Protein AF-A0A446BKI7-F1 (afdb_monomer)

Mean predicted aligned error: 4.94 Å

Nearest PDB structures (foldseek):
  4n6r-assembly1_A  TM=7.151E-01  e=8.186E-05  Aspergillus nidulans
  4n6q-assembly1_A-2  TM=6.502E-01  e=6.880E-05  Aspergillus nidulans
  8jnx-assembly1_A  TM=5.544E-01  e=5.711E-02  Alkalihalophilus pseudofirmus OF4
  2ywy-assembly3_C  TM=3.032E-01  e=3.151E-03  Orectolobus maculatus
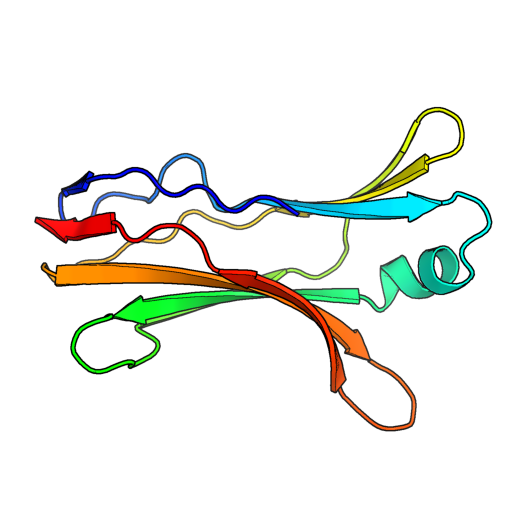  3shs-assembly1_A  TM=4.460E-01  e=1.529E-01  Escherichia phage RB49

Foldseek 3Di:
DDFEWDQEDAAQDWGPPAGKDKDKDFLPDPCVVQLQQKKKKKFKAFPVVRDTPDIDMFGDWDWDDDPRMIMTMTDTDTDGHRDWGKMKMKMFMWGQDPVGIDTPDIDIYDIHTYD

Radius of gyration: 15.22 Å; Cα contacts (8 Å, |Δi|>4): 282; chains: 1; bounding box: 32×32×38 Å

Structure (mmCIF, N/CA/C/O backbone):
data_AF-A0A446BKI7-F1
#
_entry.id   AF-A0A446BKI7-F1
#
loop_
_atom_site.group_PDB
_atom_site.id
_atom_site.type_symbol
_atom_site.label_atom_id
_atom_site.label_alt_id
_atom_site.label_comp_id
_atom_site.label_asym_id
_atom_site.label_entity_id
_atom_site.label_seq_id
_atom_site.pdbx_PDB_ins_code
_atom_site.Cartn_x
_atom_site.Cartn_y
_atom_site.Cartn_z
_atom_site.occupancy
_atom_site.B_iso_or_equiv
_atom_site.auth_seq_id
_atom_site.auth_comp_id
_atom_site.auth_asym_id
_atom_site.auth_atom_id
_atom_site.pdbx_PDB_model_num
ATOM 1 N N . MET A 1 1 ? 9.633 5.266 -3.648 1.00 73.94 1 MET A N 1
ATOM 2 C CA . MET A 1 1 ? 8.325 5.007 -3.010 1.00 73.94 1 MET A CA 1
ATOM 3 C C . MET A 1 1 ? 8.184 5.840 -1.752 1.00 73.94 1 MET A C 1
ATOM 5 O O . MET A 1 1 ? 9.162 5.994 -1.030 1.00 73.94 1 MET A O 1
ATOM 9 N N . ARG A 1 2 ? 6.996 6.390 -1.493 1.00 69.69 2 ARG A N 1
ATOM 10 C CA . ARG A 1 2 ? 6.693 7.160 -0.283 1.00 69.69 2 ARG A CA 1
ATOM 11 C C . ARG A 1 2 ? 5.283 6.811 0.159 1.00 69.69 2 ARG A C 1
ATOM 13 O O . ARG A 1 2 ? 4.369 6.973 -0.623 1.00 69.69 2 ARG A O 1
ATOM 20 N N . VAL A 1 3 ? 5.112 6.401 1.408 1.00 73.81 3 VAL A N 1
ATOM 21 C CA . VAL A 1 3 ? 3.796 6.231 2.030 1.00 73.81 3 VAL A CA 1
ATOM 22 C C . VAL A 1 3 ? 3.824 7.019 3.324 1.00 73.81 3 VAL A C 1
ATOM 24 O O . VAL A 1 3 ? 4.585 6.693 4.235 1.00 73.81 3 VAL A O 1
ATOM 27 N N . GLN A 1 4 ? 3.049 8.099 3.390 1.00 74.25 4 GLN A N 1
ATOM 28 C CA . GLN A 1 4 ? 3.027 8.972 4.557 1.00 74.25 4 GLN A CA 1
ATOM 29 C C . GLN A 1 4 ? 1.587 9.205 5.013 1.00 74.25 4 GLN A C 1
ATOM 31 O O . GLN A 1 4 ? 0.954 10.156 4.557 1.00 74.25 4 GLN A O 1
ATOM 36 N N . PRO A 1 5 ? 1.061 8.339 5.895 1.00 79.12 5 PRO A N 1
ATOM 37 C CA . PRO A 1 5 ? -0.219 8.589 6.525 1.00 79.12 5 PRO A CA 1
ATOM 38 C C . PRO A 1 5 ? -0.126 9.815 7.451 1.00 79.12 5 PRO A C 1
ATOM 40 O O . PRO A 1 5 ? 0.974 10.204 7.872 1.00 79.12 5 PRO A O 1
ATOM 43 N N . PRO A 1 6 ? -1.271 10.425 7.795 1.00 81.94 6 PRO A N 1
ATOM 44 C CA . PRO A 1 6 ? -1.352 11.375 8.904 1.00 81.94 6 PRO A CA 1
ATOM 45 C C . PRO A 1 6 ? -0.865 10.729 10.206 1.00 81.94 6 PRO A C 1
ATOM 47 O O . PRO A 1 6 ? -0.899 9.515 10.340 1.00 81.94 6 PRO A O 1
ATOM 50 N N . SER A 1 7 ? -0.437 11.517 11.193 1.00 88.88 7 SER A N 1
ATOM 51 C CA . SER A 1 7 ? -0.037 10.974 12.504 1.00 88.88 7 SER A CA 1
ATOM 52 C C . SER A 1 7 ? -1.230 10.536 13.364 1.00 88.88 7 SER A C 1
ATOM 54 O O . SER A 1 7 ? -1.092 9.638 14.195 1.00 88.88 7 SER A O 1
ATOM 56 N N . ARG A 1 8 ? -2.392 11.171 13.171 1.00 91.38 8 ARG A N 1
ATOM 57 C CA . ARG A 1 8 ? -3.625 10.962 13.938 1.00 91.38 8 ARG A CA 1
ATOM 58 C C . ARG A 1 8 ? -4.850 11.276 13.084 1.00 91.38 8 ARG A C 1
ATOM 60 O O . ARG A 1 8 ? -4.845 12.300 12.402 1.00 91.38 8 ARG A O 1
ATOM 67 N N . VAL A 1 9 ? -5.897 10.456 13.163 1.00 91.94 9 VAL A N 1
ATOM 68 C CA . VAL A 1 9 ? -7.185 10.680 12.479 1.00 91.94 9 VAL A CA 1
ATOM 69 C C . VAL A 1 9 ? -8.371 10.219 13.332 1.00 91.94 9 VAL A C 1
ATOM 71 O O . VAL A 1 9 ? -8.225 9.259 14.084 1.00 91.94 9 VAL A O 1
ATOM 74 N N . PRO A 1 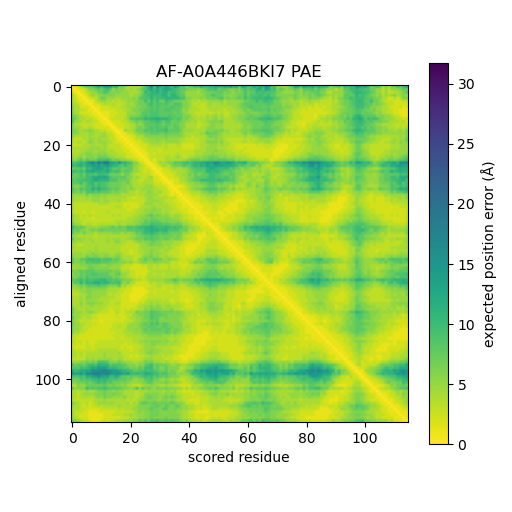10 ? -9.553 10.848 13.221 1.00 93.12 10 PRO A N 1
ATOM 75 C CA . PRO A 1 10 ? -10.766 10.302 13.819 1.00 93.12 10 PRO A CA 1
ATOM 76 C C . PRO A 1 10 ? -11.214 9.024 13.100 1.00 93.12 10 PRO A C 1
ATOM 78 O O . PRO A 1 10 ? -11.093 8.925 11.874 1.00 93.12 10 PRO A O 1
ATOM 81 N N . LYS A 1 11 ? -11.815 8.083 13.827 1.00 91.94 11 LYS A N 1
ATOM 82 C CA . LYS A 1 11 ? -12.444 6.896 13.233 1.00 91.94 11 LYS A CA 1
ATOM 83 C C . LYS A 1 11 ? -13.505 7.251 12.187 1.00 91.94 11 LYS A C 1
ATOM 85 O O . LYS A 1 11 ? -14.148 8.301 12.261 1.00 91.94 11 LYS A O 1
ATOM 90 N N . GLY A 1 12 ? -13.660 6.395 11.183 1.00 8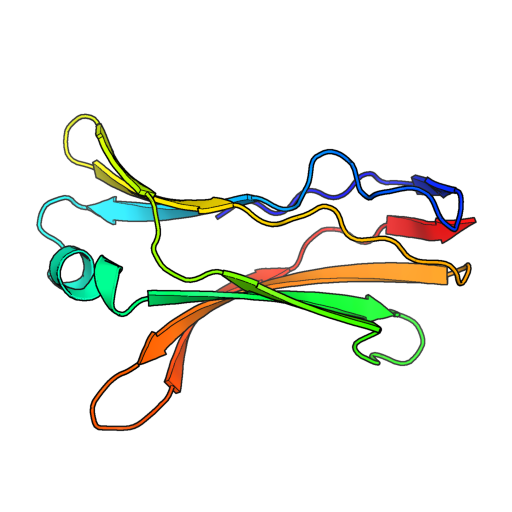7.12 12 GLY A N 1
ATOM 91 C CA . GLY A 1 12 ? -14.550 6.602 10.035 1.00 87.12 12 GLY A CA 1
ATOM 92 C C . GLY A 1 12 ? -14.117 7.729 9.088 1.00 87.12 12 GLY A C 1
ATOM 93 O O . GLY A 1 12 ? -14.749 7.954 8.051 1.00 87.12 12 GLY A O 1
ATOM 94 N N . THR A 1 13 ? -13.025 8.435 9.400 1.00 87.81 13 THR A N 1
ATOM 95 C CA . THR A 1 13 ? -12.470 9.470 8.527 1.00 87.81 13 THR A CA 1
ATOM 96 C C . THR A 1 13 ? -11.581 8.825 7.473 1.00 87.81 13 THR A C 1
ATOM 98 O O . THR A 1 13 ? -10.808 7.910 7.750 1.00 87.81 13 THR A O 1
ATOM 101 N N . ALA A 1 14 ? -11.690 9.317 6.241 1.00 86.94 14 ALA A N 1
ATOM 102 C CA . ALA A 1 14 ? -10.805 8.916 5.160 1.00 86.94 14 ALA A CA 1
ATOM 103 C C . ALA A 1 14 ? -9.351 9.297 5.481 1.00 86.94 14 ALA A C 1
ATOM 105 O O . ALA A 1 14 ? -9.081 10.437 5.862 1.00 86.94 14 ALA A O 1
ATOM 106 N N . LEU A 1 15 ? -8.408 8.379 5.266 1.00 84.38 15 LEU A N 1
ATOM 107 C CA . LEU A 1 15 ? -6.984 8.693 5.302 1.00 84.38 15 LEU A CA 1
ATOM 108 C C . LEU A 1 15 ? -6.658 9.628 4.137 1.00 84.38 15 LEU A C 1
ATOM 110 O O . LEU A 1 15 ? -6.670 9.222 2.973 1.00 84.38 15 LEU A O 1
ATOM 114 N N . THR A 1 16 ? -6.413 10.896 4.466 1.00 80.00 16 THR A N 1
ATOM 115 C CA . THR A 1 16 ? -6.058 11.945 3.508 1.00 80.00 16 THR A CA 1
ATOM 116 C C . THR A 1 16 ? -4.667 12.512 3.813 1.00 80.00 16 THR A C 1
ATOM 118 O O . THR A 1 16 ? -4.417 12.873 4.967 1.00 80.00 16 THR A O 1
ATOM 121 N N . PRO A 1 17 ? -3.788 12.665 2.806 1.00 77.31 17 PRO A N 1
ATOM 122 C CA . PRO A 1 17 ? -3.974 12.227 1.419 1.00 77.31 17 PRO A CA 1
ATOM 123 C C . PRO A 1 17 ? -4.075 10.697 1.312 1.00 77.31 17 PRO A C 1
ATOM 125 O O . PRO A 1 17 ? -3.633 9.978 2.209 1.00 77.31 17 PRO A O 1
ATOM 128 N N . ALA A 1 18 ? -4.691 10.214 0.228 1.00 80.94 18 ALA A N 1
ATOM 129 C CA . ALA A 1 18 ? -4.700 8.785 -0.062 1.00 80.94 18 ALA A CA 1
ATOM 130 C C . ALA A 1 18 ? -3.253 8.275 -0.201 1.00 80.94 18 ALA A C 1
ATOM 132 O O . ALA A 1 18 ? -2.361 9.054 -0.556 1.00 80.94 18 ALA A O 1
ATOM 133 N N . PRO A 1 19 ? -2.996 6.983 0.054 1.00 79.69 19 PRO A N 1
ATOM 134 C CA . PRO A 1 19 ? -1.703 6.399 -0.254 1.00 79.69 19 PRO A CA 1
ATOM 135 C C . PRO A 1 19 ? -1.384 6.573 -1.740 1.00 79.69 19 PRO A C 1
ATOM 137 O O . PRO A 1 19 ? -2.203 6.279 -2.609 1.00 79.69 19 PRO A O 1
ATOM 140 N N . GLU A 1 20 ? -0.172 7.025 -2.025 1.00 82.12 20 GLU A N 1
ATOM 141 C CA . GLU A 1 20 ? 0.362 7.115 -3.378 1.00 82.12 20 GLU A CA 1
ATOM 142 C C . GLU A 1 20 ? 1.629 6.282 -3.436 1.00 82.12 20 GLU A C 1
ATOM 144 O O . GLU A 1 20 ? 2.422 6.268 -2.495 1.00 82.12 20 GLU A O 1
ATOM 149 N N . VAL A 1 21 ? 1.832 5.571 -4.540 1.00 84.94 21 VAL A N 1
ATOM 150 C CA . VAL A 1 21 ? 3.043 4.781 -4.733 1.00 84.94 21 VAL A CA 1
ATOM 151 C C . VAL A 1 21 ? 3.675 5.171 -6.051 1.00 84.94 21 VAL A C 1
ATOM 153 O O . VAL A 1 21 ? 3.152 4.872 -7.118 1.00 84.94 21 VAL A O 1
ATOM 156 N N . THR A 1 22 ? 4.832 5.820 -5.953 1.00 87.25 22 THR A N 1
ATOM 157 C CA . THR A 1 22 ? 5.706 6.094 -7.094 1.00 87.25 22 THR A CA 1
ATOM 158 C C . THR A 1 22 ? 6.954 5.230 -7.004 1.00 87.25 22 THR A C 1
ATOM 160 O O . THR A 1 22 ? 7.68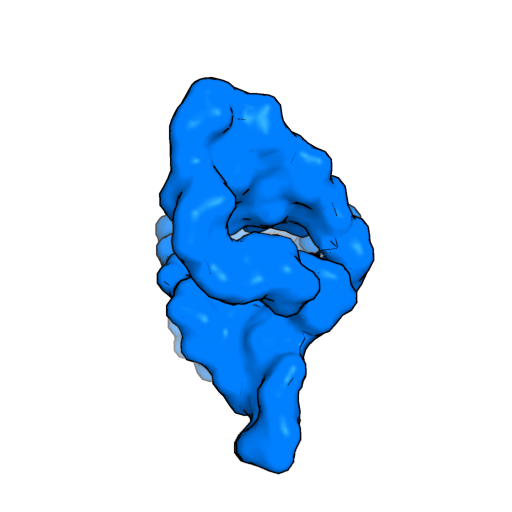7 5.252 -6.000 1.00 87.25 22 THR A O 1
ATOM 163 N N . VAL A 1 23 ? 7.206 4.496 -8.080 1.00 85.06 23 VAL A N 1
ATOM 164 C CA . VAL A 1 23 ? 8.429 3.728 -8.302 1.00 85.06 23 VAL A CA 1
ATOM 165 C C . VAL A 1 23 ? 9.269 4.464 -9.332 1.00 85.06 23 VAL A C 1
ATOM 167 O O . VAL A 1 23 ? 8.754 4.875 -10.367 1.00 85.06 23 VAL A O 1
ATOM 170 N N . GLU A 1 24 ? 10.549 4.651 -9.035 1.00 87.88 24 GLU A N 1
ATOM 171 C CA . GLU A 1 24 ? 11.501 5.278 -9.945 1.00 87.88 24 GLU A CA 1
ATOM 172 C C . GLU A 1 24 ? 12.437 4.213 -10.507 1.00 87.88 24 GLU A C 1
ATOM 174 O O . GLU A 1 24 ? 13.003 3.410 -9.764 1.00 87.88 24 GLU A O 1
ATOM 179 N N . PHE A 1 25 ? 12.598 4.235 -11.821 1.00 85.31 25 PHE A N 1
ATOM 180 C CA . PHE A 1 25 ? 13.513 3.401 -12.577 1.00 85.31 25 PHE A CA 1
ATOM 181 C C . PHE A 1 25 ? 14.468 4.293 -13.366 1.00 85.31 25 PHE A C 1
ATOM 183 O O . PHE A 1 25 ? 14.064 5.332 -13.891 1.00 85.31 25 PHE A O 1
ATOM 190 N N . ALA A 1 26 ? 15.715 3.854 -13.530 1.00 84.62 26 ALA A N 1
ATOM 191 C CA . ALA A 1 26 ? 16.578 4.427 -14.558 1.00 84.62 26 ALA A CA 1
ATOM 192 C C . ALA A 1 26 ? 15.972 4.152 -15.949 1.00 84.62 26 ALA A C 1
ATOM 194 O O . ALA A 1 26 ? 15.362 3.105 -16.169 1.00 84.62 26 ALA A O 1
ATOM 195 N N . SER A 1 27 ? 16.123 5.062 -16.913 1.00 75.31 27 SER A N 1
ATOM 196 C CA . SER A 1 27 ? 15.459 4.934 -18.228 1.00 75.31 27 SER A CA 1
ATOM 197 C C . SER A 1 27 ? 15.906 3.733 -19.063 1.00 75.31 27 SER A C 1
ATOM 199 O O . SER A 1 27 ? 15.197 3.332 -19.983 1.00 75.31 27 SER A O 1
ATOM 201 N N . ASN A 1 28 ? 17.063 3.151 -18.755 1.00 80.06 28 ASN A N 1
ATOM 202 C CA . ASN A 1 28 ? 17.579 1.938 -19.388 1.00 80.06 28 ASN A CA 1
ATOM 203 C C . ASN A 1 28 ? 17.238 0.653 -18.614 1.00 80.06 28 ASN A C 1
ATOM 205 O O . ASN A 1 28 ? 17.702 -0.426 -18.982 1.00 80.06 28 ASN A O 1
ATOM 209 N N . ASP A 1 29 ? 16.450 0.748 -17.545 1.00 83.44 29 ASP A N 1
ATOM 210 C CA . ASP A 1 29 ? 16.039 -0.409 -16.767 1.00 83.44 29 ASP A CA 1
ATOM 211 C C . ASP A 1 29 ? 15.023 -1.247 -17.556 1.00 83.44 29 ASP A C 1
ATOM 213 O O . ASP A 1 29 ? 13.941 -0.780 -17.921 1.00 83.44 29 ASP A O 1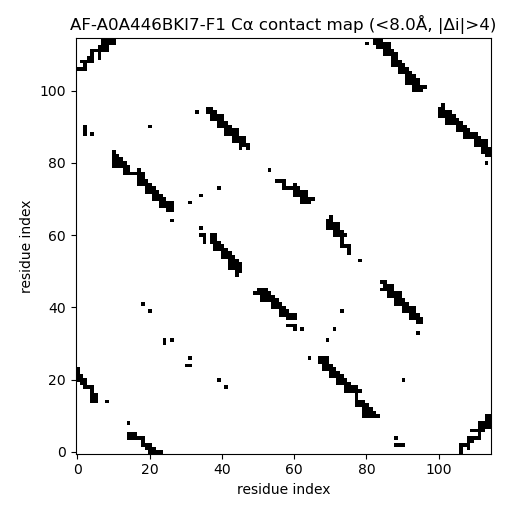
ATOM 217 N N . HIS A 1 30 ? 15.363 -2.509 -17.816 1.00 80.19 30 HIS A N 1
ATOM 218 C CA . HIS A 1 30 ? 14.515 -3.438 -18.565 1.00 80.19 30 HIS A CA 1
ATOM 219 C C . HIS A 1 30 ? 13.140 -3.653 -17.910 1.00 80.19 30 HIS A C 1
ATOM 221 O O . HIS A 1 30 ? 12.168 -3.922 -18.614 1.00 80.19 30 HIS A O 1
ATOM 227 N N . ARG A 1 31 ? 13.018 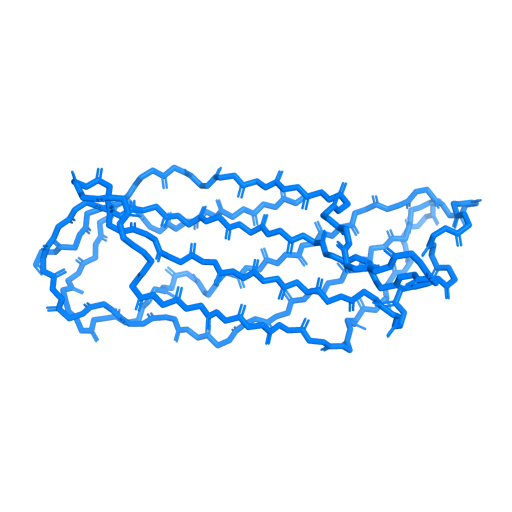-3.454 -16.590 1.00 76.31 31 ARG A N 1
ATOM 228 C CA . ARG A 1 31 ? 11.750 -3.582 -15.852 1.00 76.31 31 ARG A CA 1
ATOM 229 C C . ARG A 1 31 ? 10.737 -2.505 -16.221 1.00 76.31 31 ARG A C 1
ATOM 231 O O . ARG A 1 31 ? 9.544 -2.715 -16.038 1.00 76.31 31 ARG A O 1
ATOM 238 N N . VAL A 1 32 ? 11.167 -1.387 -16.813 1.00 76.56 32 VAL A N 1
ATOM 239 C CA . VAL A 1 32 ? 10.245 -0.379 -17.365 1.00 76.56 32 VAL A CA 1
ATOM 240 C C . VAL A 1 32 ? 9.342 -0.988 -18.441 1.00 76.56 32 VAL A C 1
ATOM 242 O O . VAL A 1 32 ? 8.180 -0.604 -18.554 1.00 76.56 32 VAL A O 1
ATOM 245 N N . GLN A 1 33 ? 9.835 -1.972 -19.203 1.00 76.69 33 GLN A N 1
ATOM 246 C CA . GLN A 1 33 ? 9.033 -2.673 -20.213 1.00 76.69 33 GLN A CA 1
ATOM 247 C C . GLN A 1 33 ? 7.950 -3.562 -19.581 1.00 76.69 33 GLN A C 1
ATOM 249 O O . GLN A 1 33 ? 6.925 -3.809 -20.207 1.00 76.69 33 GLN A O 1
ATOM 254 N N . GLN A 1 34 ? 8.141 -3.964 -18.321 1.00 79.38 34 GLN A N 1
ATOM 255 C CA . GLN A 1 34 ? 7.192 -4.740 -17.520 1.00 79.38 34 GLN A CA 1
ATOM 256 C C . GLN A 1 34 ? 6.267 -3.854 -16.677 1.00 79.38 34 GLN A C 1
ATOM 258 O O . GLN A 1 34 ? 5.490 -4.365 -15.878 1.00 79.38 34 GLN A O 1
ATOM 263 N N . ALA A 1 35 ? 6.305 -2.524 -16.831 1.00 77.75 35 ALA A N 1
ATOM 264 C CA . ALA A 1 35 ? 5.472 -1.629 -16.026 1.00 77.75 35 ALA A CA 1
ATOM 265 C C . ALA A 1 35 ? 3.966 -1.926 -16.165 1.00 77.75 35 ALA A C 1
ATOM 267 O O . ALA A 1 35 ? 3.222 -1.752 -15.206 1.00 77.75 35 ALA A O 1
ATOM 268 N N . GLY A 1 36 ? 3.516 -2.422 -17.325 1.00 75.06 36 GLY A N 1
ATOM 269 C CA . GLY A 1 36 ? 2.130 -2.866 -17.526 1.00 75.06 36 GLY A CA 1
ATOM 270 C C . GLY A 1 36 ? 1.755 -4.151 -16.773 1.00 75.06 36 GLY A C 1
ATOM 271 O O . GLY A 1 36 ? 0.573 -4.407 -16.569 1.00 75.06 36 GLY A O 1
ATOM 272 N N . GLU A 1 37 ? 2.744 -4.931 -16.338 1.00 82.31 37 GLU A N 1
ATOM 273 C CA . GLU A 1 37 ? 2.593 -6.179 -15.574 1.00 82.31 37 GLU A CA 1
ATOM 274 C C . GLU A 1 37 ? 2.781 -5.955 -14.063 1.00 82.31 37 GLU A C 1
ATOM 276 O O . GLU A 1 37 ? 2.605 -6.874 -13.260 1.00 82.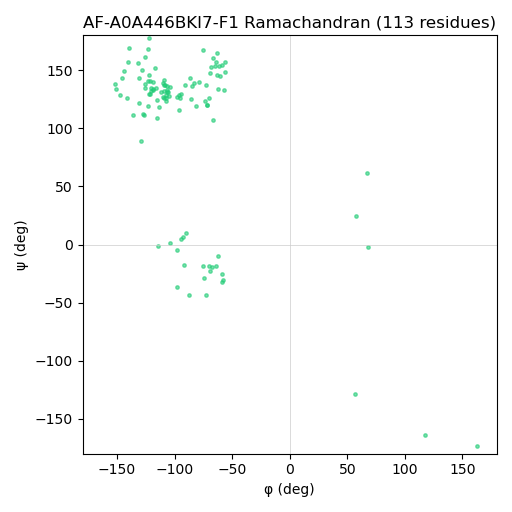31 37 GLU A O 1
ATOM 281 N N . MET A 1 38 ? 3.138 -4.731 -13.662 1.00 86.12 38 MET A N 1
ATOM 282 C CA . MET A 1 38 ? 3.253 -4.348 -12.261 1.00 86.12 38 MET A CA 1
ATOM 283 C C . MET A 1 38 ? 1.876 -4.080 -11.658 1.00 86.12 38 MET A C 1
ATOM 285 O O . MET A 1 38 ? 1.031 -3.395 -12.241 1.00 86.12 38 MET A O 1
ATOM 289 N N . PHE A 1 39 ? 1.693 -4.532 -10.424 1.00 89.06 39 PHE A N 1
ATOM 290 C CA . PHE A 1 39 ? 0.602 -4.087 -9.570 1.00 89.06 39 PHE A CA 1
ATOM 291 C C . PHE A 1 39 ? 1.145 -3.719 -8.197 1.00 89.06 39 PHE A C 1
ATOM 293 O O . PHE A 1 39 ? 2.204 -4.184 -7.784 1.00 89.06 39 PHE A O 1
ATOM 300 N N . VAL A 1 40 ? 0.429 -2.865 -7.480 1.00 89.56 40 VAL A N 1
ATOM 301 C CA . VAL A 1 40 ? 0.811 -2.459 -6.127 1.00 89.56 40 VAL A CA 1
ATOM 302 C C . VAL A 1 40 ? -0.280 -2.878 -5.166 1.00 89.56 40 VAL A C 1
ATOM 304 O O . VAL A 1 40 ? -1.456 -2.639 -5.436 1.00 89.56 40 VAL A O 1
ATOM 307 N N . ALA A 1 41 ? 0.112 -3.476 -4.044 1.00 90.69 41 ALA A N 1
ATOM 308 C CA . ALA A 1 41 ? -0.776 -3.706 -2.916 1.00 90.69 41 ALA A CA 1
ATOM 309 C C . ALA A 1 41 ? -0.430 -2.740 -1.780 1.00 90.69 41 ALA A C 1
ATOM 311 O O . ALA A 1 41 ? 0.734 -2.581 -1.416 1.00 90.69 41 ALA A O 1
ATOM 312 N N . VAL A 1 42 ? -1.452 -2.106 -1.220 1.00 90.19 42 VAL A N 1
ATOM 313 C CA . VAL A 1 42 ? -1.382 -1.283 -0.016 1.00 90.19 42 VAL A CA 1
ATOM 314 C C . VAL A 1 42 ? -2.176 -1.997 1.064 1.00 90.19 42 VAL A C 1
ATOM 316 O O . VAL A 1 42 ? -3.375 -2.212 0.914 1.00 90.19 42 VAL A O 1
ATOM 319 N N . ILE A 1 43 ? -1.501 -2.373 2.142 1.00 91.31 43 ILE A N 1
ATOM 320 C CA . ILE A 1 43 ? -2.063 -3.131 3.255 1.00 91.31 43 ILE A CA 1
ATOM 321 C C . ILE A 1 43 ? -2.024 -2.248 4.493 1.00 91.31 43 ILE A C 1
ATOM 323 O O . ILE A 1 43 ? -0.959 -1.781 4.894 1.00 91.31 43 ILE A O 1
ATOM 327 N N . VAL A 1 44 ? -3.176 -2.050 5.120 1.00 90.94 44 VAL A N 1
ATOM 328 C CA . VAL A 1 44 ? -3.278 -1.430 6.441 1.00 90.94 44 VAL A CA 1
ATOM 329 C C . VAL A 1 44 ? -3.320 -2.529 7.475 1.00 90.94 44 VAL A C 1
ATOM 331 O O . VAL A 1 44 ? -4.130 -3.445 7.365 1.00 90.94 44 VAL A O 1
ATOM 334 N N . TYR A 1 45 ? -2.480 -2.425 8.495 1.00 92.62 45 TYR A N 1
ATOM 335 C CA . TYR A 1 45 ? -2.449 -3.379 9.594 1.00 92.62 45 TYR A CA 1
ATOM 336 C C . TYR A 1 45 ? -2.663 -2.681 10.928 1.00 92.62 45 TYR A C 1
ATOM 338 O O . TYR A 1 45 ? -2.117 -1.602 11.179 1.00 92.62 45 TYR A O 1
ATOM 346 N N . ASN A 1 46 ? -3.425 -3.332 11.802 1.00 92.94 46 ASN A N 1
ATOM 347 C CA . ASN A 1 46 ? -3.464 -2.978 13.209 1.00 92.94 46 ASN A CA 1
ATOM 348 C C . ASN A 1 46 ? -2.149 -3.445 13.848 1.00 92.94 46 ASN A C 1
ATOM 350 O O . ASN A 1 46 ? -1.750 -4.603 13.739 1.00 92.94 46 ASN A O 1
ATOM 354 N N . LEU A 1 47 ? -1.419 -2.527 14.477 1.00 91.69 47 LEU A N 1
ATOM 355 C CA . LEU A 1 47 ? -0.094 -2.811 15.028 1.00 91.69 47 LEU A CA 1
ATOM 356 C C . LEU A 1 47 ? -0.136 -3.617 16.329 1.00 91.69 47 LEU A C 1
ATOM 358 O O . LEU A 1 47 ? 0.885 -4.199 16.700 1.00 91.69 47 LEU A O 1
ATOM 362 N N . SER A 1 48 ? -1.281 -3.659 17.010 1.00 90.62 48 SER A N 1
ATOM 363 C CA . SER A 1 48 ? -1.444 -4.389 18.270 1.00 90.62 48 SER A CA 1
ATOM 364 C C . SER A 1 48 ? -1.480 -5.901 18.050 1.00 90.62 48 SER A C 1
ATOM 366 O O . SER A 1 48 ? -0.821 -6.643 18.774 1.00 90.62 48 SER A O 1
ATOM 368 N N . ASP A 1 49 ? -2.215 -6.358 17.035 1.00 88.38 49 ASP A N 1
ATOM 369 C CA . ASP A 1 49 ? -2.428 -7.780 16.730 1.00 88.38 49 ASP A CA 1
ATOM 370 C C . ASP A 1 49 ? -1.815 -8.219 15.388 1.00 88.38 49 ASP A C 1
ATOM 372 O O . ASP A 1 49 ? -1.844 -9.402 15.049 1.00 88.38 49 ASP A O 1
ATOM 376 N N . LYS A 1 50 ? -1.202 -7.280 14.651 1.00 83.94 50 LYS A N 1
ATOM 377 C CA . LYS A 1 50 ? -0.596 -7.480 13.325 1.00 83.94 50 LYS A CA 1
ATOM 378 C C . LYS A 1 50 ? -1.581 -8.011 12.281 1.00 83.94 50 LYS A C 1
ATOM 380 O O . LYS A 1 50 ? -1.157 -8.629 11.303 1.00 83.94 50 LYS A O 1
ATOM 385 N N . THR A 1 51 ? -2.876 -7.775 12.466 1.00 87.81 51 THR A N 1
ATOM 386 C CA . THR A 1 51 ? -3.895 -8.210 11.512 1.00 87.81 51 THR A CA 1
ATOM 387 C C . THR A 1 51 ? -4.053 -7.190 10.381 1.00 87.81 51 THR A C 1
ATOM 389 O O . THR A 1 51 ? -4.054 -5.980 10.637 1.00 87.81 51 THR A O 1
ATOM 392 N N . PRO A 1 52 ? -4.156 -7.638 9.115 1.00 90.00 52 PRO A N 1
ATOM 393 C CA . PRO A 1 52 ? -4.520 -6.759 8.016 1.00 90.00 52 PRO A CA 1
ATOM 394 C C . PRO A 1 52 ? -5.995 -6.369 8.152 1.00 90.00 52 PRO A C 1
ATOM 396 O O . PRO A 1 52 ? -6.866 -7.230 8.253 1.00 90.00 52 PRO A O 1
ATOM 399 N N . VAL A 1 53 ? -6.261 -5.068 8.149 1.00 90.38 53 VAL A N 1
ATOM 400 C CA . VAL A 1 53 ? -7.605 -4.491 8.299 1.00 90.38 53 VAL A CA 1
ATOM 401 C C . VAL A 1 53 ? -8.195 -4.127 6.946 1.00 90.38 53 VAL A C 1
ATOM 403 O O . VAL A 1 53 ? -9.379 -4.330 6.704 1.00 90.38 53 VAL A O 1
ATOM 406 N N . GLU A 1 54 ? -7.356 -3.644 6.032 1.00 88.69 54 GLU A N 1
ATOM 407 C CA . GLU A 1 54 ? -7.763 -3.325 4.668 1.00 88.69 54 GLU A CA 1
ATOM 408 C C . GLU A 1 54 ? -6.612 -3.618 3.704 1.00 88.69 54 GLU A C 1
ATOM 410 O O . GLU A 1 54 ? -5.439 -3.432 4.034 1.00 88.69 54 GLU A O 1
ATOM 415 N N . THR A 1 55 ? -6.937 -4.108 2.508 1.00 90.50 55 THR A N 1
ATOM 416 C CA . THR A 1 55 ? -5.975 -4.310 1.420 1.00 90.50 55 THR A CA 1
ATOM 417 C C . THR A 1 55 ? -6.536 -3.709 0.145 1.00 90.50 55 THR A C 1
ATOM 419 O O . THR A 1 55 ? -7.602 -4.108 -0.319 1.00 90.50 55 THR A O 1
ATOM 422 N N . LEU A 1 56 ? -5.800 -2.767 -0.434 1.00 89.94 56 LEU A N 1
ATOM 423 C CA . LEU A 1 56 ? -6.106 -2.165 -1.722 1.00 89.94 56 LEU A CA 1
ATOM 424 C C . LEU A 1 56 ? -5.083 -2.618 -2.752 1.00 89.94 56 LEU A C 1
ATOM 426 O O . LEU A 1 56 ? -3.886 -2.635 -2.480 1.00 89.94 56 LEU A O 1
ATOM 430 N N . THR A 1 57 ? -5.543 -2.923 -3.958 1.00 90.44 57 THR A N 1
ATOM 431 C CA . THR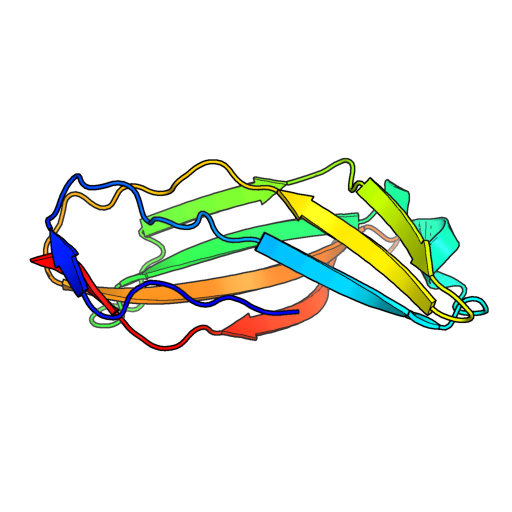 A 1 57 ? -4.671 -3.258 -5.085 1.00 90.44 57 THR A CA 1
ATOM 432 C C . THR A 1 57 ? -4.899 -2.287 -6.230 1.00 90.44 57 THR A C 1
ATOM 434 O O . THR A 1 57 ? -6.044 -2.064 -6.622 1.00 90.44 57 THR A O 1
ATOM 437 N N . ALA A 1 58 ? -3.821 -1.748 -6.791 1.00 88.44 58 ALA A N 1
ATOM 438 C CA . ALA A 1 58 ? -3.857 -0.914 -7.985 1.00 88.44 58 ALA A CA 1
ATOM 439 C C . ALA A 1 58 ? -3.102 -1.598 -9.129 1.00 88.44 58 ALA A C 1
ATOM 441 O O . ALA A 1 58 ? -1.989 -2.094 -8.951 1.00 88.44 58 ALA A O 1
ATOM 442 N N . THR A 1 59 ? -3.717 -1.594 -10.308 1.00 86.62 59 THR A N 1
ATOM 443 C CA . THR A 1 59 ? -3.141 -2.054 -11.580 1.00 86.62 59 THR A CA 1
ATOM 444 C C . THR A 1 59 ? -3.199 -0.911 -12.592 1.00 86.62 59 THR A C 1
ATOM 446 O O . THR A 1 59 ? -3.861 0.098 -12.348 1.00 86.62 59 THR A O 1
ATOM 449 N N . GLY A 1 60 ? -2.505 -1.053 -13.723 1.00 83.38 60 GLY A N 1
ATOM 450 C CA . GLY A 1 60 ? -2.518 -0.043 -14.784 1.00 83.38 60 GLY A CA 1
ATOM 451 C C . GLY A 1 60 ? -1.853 1.269 -14.358 1.00 83.38 60 GLY A C 1
ATOM 452 O O . GLY A 1 60 ? -2.523 2.304 -14.317 1.00 83.38 60 GLY A O 1
ATOM 453 N N . PRO A 1 61 ? -0.553 1.252 -14.017 1.00 87.00 61 PRO A N 1
ATOM 454 C CA . PRO A 1 61 ? 0.116 2.453 -13.553 1.00 87.00 61 PRO A CA 1
ATOM 455 C C . PRO A 1 61 ? 0.189 3.530 -14.626 1.00 87.00 61 PRO A C 1
ATOM 457 O O . PRO A 1 61 ? 0.293 3.264 -15.828 1.00 87.00 61 PRO A O 1
ATOM 460 N N . ARG A 1 62 ? 0.263 4.779 -14.172 1.00 88.19 62 ARG A N 1
ATOM 461 C CA . ARG A 1 62 ? 0.647 5.887 -15.038 1.00 88.19 62 ARG A CA 1
ATOM 462 C C . ARG A 1 62 ? 2.167 5.923 -15.144 1.00 88.19 62 ARG A C 1
ATOM 464 O O . ARG A 1 62 ? 2.857 6.132 -14.152 1.00 88.19 62 ARG A O 1
ATOM 471 N N . VAL A 1 63 ? 2.685 5.774 -16.359 1.00 87.88 63 VAL A N 1
ATOM 472 C CA . VAL A 1 63 ? 4.125 5.878 -16.629 1.00 87.88 63 VAL A CA 1
ATOM 473 C C . VAL A 1 63 ? 4.461 7.289 -17.108 1.00 87.88 63 VAL A C 1
ATOM 475 O O . VAL A 1 63 ? 3.835 7.808 -18.034 1.00 87.88 63 VAL A O 1
ATOM 478 N N . ARG A 1 64 ? 5.455 7.926 -16.488 1.00 90.00 64 ARG A N 1
ATOM 479 C CA . ARG A 1 64 ? 5.966 9.253 -16.867 1.00 90.00 64 ARG A CA 1
ATOM 480 C C . ARG A 1 64 ? 7.485 9.217 -16.962 1.00 90.00 64 ARG A C 1
ATOM 482 O O . ARG A 1 64 ? 8.136 8.565 -16.160 1.00 90.00 64 ARG A O 1
ATOM 489 N N . ARG A 1 65 ? 8.064 9.946 -17.916 1.00 90.19 65 ARG A N 1
ATOM 490 C CA . ARG A 1 65 ? 9.522 10.080 -18.071 1.00 90.19 65 ARG A CA 1
ATOM 491 C C . ARG A 1 65 ? 9.942 11.507 -17.748 1.00 90.19 65 ARG A C 1
ATOM 493 O O . ARG A 1 65 ? 9.317 12.440 -18.248 1.00 90.19 65 ARG A O 1
ATOM 500 N N . ILE A 1 66 ? 10.959 11.672 -16.906 1.00 89.94 66 ILE A N 1
ATOM 501 C CA . ILE A 1 66 ? 11.523 12.976 -16.536 1.00 89.94 66 ILE A CA 1
ATOM 502 C C . ILE A 1 66 ? 13.046 12.844 -16.575 1.00 89.94 66 ILE A C 1
ATOM 504 O O . ILE A 1 66 ? 13.627 12.138 -15.754 1.00 89.94 66 ILE A O 1
ATOM 508 N N . GLY A 1 67 ? 13.681 13.517 -17.537 1.00 89.81 67 GLY A N 1
ATOM 509 C CA . GLY A 1 67 ? 15.112 13.349 -17.797 1.00 89.81 67 GLY A CA 1
ATOM 510 C C . GLY A 1 67 ? 15.451 11.886 -18.088 1.00 89.81 67 GLY A C 1
ATOM 511 O O . GLY A 1 67 ? 14.774 11.246 -18.893 1.00 89.81 67 GLY A O 1
ATOM 512 N N . ASP A 1 68 ? 16.448 11.365 -17.374 1.00 89.19 68 ASP A N 1
ATOM 513 C CA . ASP A 1 68 ? 16.908 9.978 -17.486 1.00 89.19 68 ASP A CA 1
ATOM 514 C C . ASP A 1 68 ? 16.190 9.014 -16.527 1.00 89.19 68 ASP A C 1
ATOM 516 O O . ASP A 1 68 ? 16.550 7.834 -16.460 1.00 89.19 68 ASP A O 1
ATOM 520 N N . SER A 1 69 ? 15.125 9.451 -15.850 1.00 89.94 69 SER A N 1
ATOM 521 C CA . SER A 1 69 ? 14.309 8.607 -14.969 1.00 89.94 69 SER A CA 1
ATOM 522 C C . SER A 1 69 ? 12.921 8.321 -15.555 1.00 89.94 69 SER A C 1
ATOM 524 O O . SER A 1 69 ? 12.257 9.183 -16.141 1.00 89.94 69 SER A O 1
ATOM 526 N N . THR A 1 70 ? 12.445 7.094 -15.349 1.00 88.69 70 THR A N 1
ATOM 527 C CA . THR A 1 70 ? 11.056 6.687 -15.578 1.00 88.69 70 THR A CA 1
ATOM 528 C C . THR A 1 70 ? 10.355 6.476 -14.241 1.00 88.69 70 THR A C 1
ATOM 530 O O . THR A 1 70 ? 10.829 5.734 -13.389 1.00 88.69 70 THR A O 1
ATOM 533 N N . TYR A 1 71 ? 9.197 7.103 -14.076 1.00 88.56 71 TYR A N 1
ATOM 534 C CA . TYR A 1 71 ? 8.350 7.015 -12.895 1.00 88.56 71 TYR A CA 1
ATOM 535 C C . TYR A 1 71 ? 7.093 6.220 -13.228 1.00 88.56 71 TYR A C 1
ATOM 537 O O . TYR A 1 71 ? 6.440 6.473 -14.243 1.00 88.56 71 TYR A O 1
ATOM 545 N N . VAL A 1 72 ? 6.764 5.265 -12.370 1.00 88.25 72 VAL A N 1
ATOM 546 C CA . VAL A 1 72 ? 5.570 4.426 -12.456 1.00 88.25 72 VAL A CA 1
ATOM 547 C C . VAL A 1 72 ? 4.713 4.744 -11.237 1.00 88.25 72 VAL A C 1
ATOM 549 O O . VAL A 1 72 ? 5.099 4.432 -10.108 1.00 88.25 72 VAL A O 1
ATOM 552 N N . ASP A 1 73 ? 3.590 5.422 -11.466 1.00 88.81 73 ASP A N 1
ATOM 553 C CA . ASP A 1 73 ? 2.699 5.900 -10.411 1.00 88.81 73 ASP A CA 1
ATOM 554 C C . ASP A 1 73 ? 1.443 5.041 -10.300 1.00 88.81 73 ASP A C 1
ATOM 556 O O . ASP A 1 73 ? 0.770 4.759 -11.296 1.00 88.81 73 ASP A O 1
ATOM 560 N N . PHE A 1 74 ? 1.085 4.726 -9.061 1.00 87.56 74 PHE A N 1
ATOM 561 C CA . PHE A 1 74 ? -0.150 4.055 -8.689 1.00 87.56 74 PHE A CA 1
ATOM 562 C C . PHE A 1 74 ? -0.942 4.939 -7.730 1.00 87.56 74 PHE A C 1
ATOM 564 O O . PHE A 1 74 ? -0.418 5.426 -6.724 1.00 87.56 74 PHE A O 1
ATOM 571 N N . THR A 1 75 ? -2.219 5.123 -8.052 1.00 84.50 75 THR A N 1
ATOM 572 C CA . THR A 1 75 ? -3.172 5.898 -7.255 1.00 84.50 75 THR A CA 1
ATOM 573 C C . THR A 1 75 ? -4.179 4.973 -6.602 1.00 84.50 75 THR A C 1
ATOM 575 O O . THR A 1 75 ? -4.712 4.078 -7.259 1.00 84.50 75 THR A O 1
ATOM 578 N N . PHE A 1 76 ? -4.484 5.233 -5.337 1.00 86.12 76 PHE A N 1
ATOM 579 C CA . PHE A 1 76 ? -5.414 4.435 -4.551 1.00 86.12 76 PHE A CA 1
ATOM 580 C C . PHE A 1 76 ? -6.630 5.264 -4.133 1.00 86.12 76 PHE A C 1
ATOM 582 O O . PHE A 1 76 ? -6.515 6.484 -3.969 1.00 86.12 76 PHE A O 1
ATOM 589 N N . PRO A 1 77 ? -7.801 4.631 -3.937 1.00 86.56 77 PRO A N 1
ATOM 590 C CA . PRO A 1 77 ? -8.886 5.277 -3.215 1.00 86.56 77 PRO A CA 1
ATOM 591 C C . PRO A 1 77 ? -8.469 5.564 -1.764 1.00 86.56 77 PRO A C 1
ATOM 593 O O . PRO A 1 77 ? -7.486 5.027 -1.249 1.00 86.56 77 PRO A O 1
ATOM 596 N N . THR A 1 78 ? -9.228 6.424 -1.090 1.00 85.50 78 THR A N 1
ATOM 597 C CA . THR A 1 78 ? -9.017 6.679 0.334 1.00 85.50 78 THR A CA 1
ATOM 598 C C . THR A 1 78 ? -9.487 5.502 1.183 1.00 85.50 78 THR A C 1
ATOM 600 O O . THR A 1 78 ? -10.567 4.955 0.973 1.00 85.50 78 THR A O 1
ATOM 603 N N . ILE A 1 79 ? -8.673 5.163 2.176 1.00 87.25 79 ILE A N 1
ATOM 604 C CA . ILE A 1 79 ? -8.908 4.106 3.169 1.00 87.25 79 ILE A CA 1
ATOM 605 C C . ILE A 1 79 ? -9.719 4.695 4.324 1.00 87.25 79 ILE A C 1
ATOM 607 O O . ILE A 1 79 ? -9.489 5.850 4.695 1.00 87.25 79 ILE A O 1
ATOM 611 N N . ARG A 1 80 ? -10.644 3.929 4.909 1.00 89.62 80 ARG A N 1
ATOM 612 C CA . ARG A 1 80 ? -11.380 4.320 6.125 1.00 89.62 80 ARG A CA 1
ATOM 613 C C . ARG A 1 80 ? -11.232 3.241 7.183 1.00 89.62 80 ARG A C 1
ATOM 615 O O . ARG A 1 80 ? -11.388 2.066 6.891 1.00 89.62 80 ARG A O 1
ATOM 622 N N . ILE A 1 81 ? -10.960 3.662 8.414 1.00 90.00 81 ILE A N 1
ATOM 623 C CA . ILE A 1 81 ? -10.801 2.756 9.550 1.00 90.00 81 ILE A CA 1
ATOM 624 C C . ILE A 1 81 ? -11.799 3.168 10.621 1.00 90.00 81 ILE A C 1
ATOM 626 O O . ILE A 1 81 ? -11.756 4.300 11.106 1.00 90.00 81 ILE A O 1
ATOM 630 N N . ASP A 1 82 ? -12.702 2.260 10.972 1.00 91.19 82 ASP A N 1
ATOM 631 C CA . ASP A 1 82 ? -13.786 2.527 11.923 1.00 91.19 82 ASP A CA 1
ATOM 632 C C . ASP A 1 82 ? -13.415 2.189 13.373 1.00 91.19 82 ASP A C 1
ATOM 634 O O . ASP A 1 82 ? -14.035 2.702 14.308 1.00 91.19 82 ASP A O 1
ATOM 638 N N . ASP A 1 83 ? -12.366 1.391 13.569 1.00 92.25 83 ASP A N 1
ATOM 639 C CA . ASP A 1 83 ? -11.924 0.955 14.888 1.00 92.25 83 ASP A CA 1
ATOM 640 C C . ASP A 1 83 ? -10.755 1.809 15.409 1.00 92.25 83 ASP A C 1
ATOM 642 O O . ASP A 1 83 ? -9.727 1.939 14.733 1.00 92.25 83 ASP A O 1
ATOM 646 N N . PRO A 1 84 ? -10.852 2.379 16.625 1.00 93.31 84 PRO A N 1
ATOM 647 C CA . PRO A 1 84 ? -9.732 3.059 17.261 1.00 93.31 84 PRO A CA 1
ATOM 648 C C . PRO A 1 84 ? -8.540 2.126 17.485 1.00 93.31 84 PRO A C 1
ATOM 650 O O . PRO A 1 84 ? -8.699 0.950 17.810 1.00 93.31 84 PRO A O 1
ATOM 653 N N . GLY A 1 85 ? -7.327 2.655 17.357 1.00 94.19 85 GLY A N 1
ATOM 654 C CA . GLY A 1 85 ? -6.117 1.854 17.500 1.00 94.19 85 GLY A CA 1
ATOM 655 C C . GLY A 1 85 ? -4.881 2.512 16.911 1.00 94.19 85 GLY A C 1
ATOM 656 O O . GLY A 1 85 ? -4.905 3.662 16.477 1.00 94.19 85 GLY A O 1
ATOM 657 N N . ILE A 1 86 ? -3.781 1.762 16.894 1.00 95.19 86 ILE A N 1
ATOM 658 C CA . ILE A 1 86 ? -2.535 2.181 16.254 1.00 95.19 86 ILE A CA 1
ATOM 659 C C . ILE A 1 86 ? -2.334 1.318 15.016 1.00 95.19 86 ILE A C 1
ATOM 661 O O . ILE A 1 86 ? -2.332 0.092 15.101 1.00 95.19 86 ILE A O 1
ATOM 665 N N . TYR A 1 87 ? -2.126 1.964 13.880 1.00 94.00 87 TYR A N 1
ATOM 666 C CA . TYR A 1 87 ? -2.066 1.332 12.573 1.00 94.00 87 TYR A CA 1
ATOM 667 C C . TYR A 1 87 ? -0.771 1.687 11.851 1.00 94.00 87 TYR A C 1
ATOM 669 O O . TYR A 1 87 ? -0.092 2.664 12.180 1.00 94.00 87 TYR A O 1
ATOM 677 N N . GLY A 1 88 ? -0.427 0.892 10.848 1.00 92.38 88 GLY A N 1
ATOM 678 C CA . GLY A 1 88 ? 0.582 1.234 9.854 1.00 92.38 88 GLY A CA 1
ATOM 679 C C . GLY A 1 88 ? 0.145 0.783 8.468 1.00 92.38 88 GLY A C 1
ATOM 680 O O . GLY A 1 88 ? -0.841 0.062 8.320 1.00 92.38 88 GLY A O 1
ATOM 681 N N . ILE A 1 89 ? 0.871 1.245 7.456 1.00 91.31 89 ILE A N 1
ATOM 682 C CA . ILE A 1 89 ? 0.614 0.927 6.056 1.00 91.31 89 ILE A CA 1
ATOM 683 C C . ILE A 1 89 ? 1.865 0.290 5.467 1.00 91.31 89 ILE A C 1
ATOM 685 O O . ILE A 1 89 ? 2.953 0.854 5.565 1.00 91.31 89 ILE A O 1
ATOM 689 N N . HIS A 1 90 ? 1.706 -0.849 4.810 1.00 91.06 90 HIS A N 1
ATOM 690 C CA . HIS A 1 90 ? 2.725 -1.444 3.960 1.00 91.06 90 HIS A CA 1
ATOM 691 C C . HIS A 1 90 ? 2.292 -1.263 2.512 1.00 91.06 90 HIS A C 1
ATOM 693 O O . HIS A 1 90 ? 1.198 -1.683 2.144 1.00 91.06 90 HIS A O 1
ATOM 699 N N . ALA A 1 91 ? 3.134 -0.641 1.694 1.00 90.06 91 ALA A N 1
ATOM 700 C CA . ALA A 1 91 ? 2.965 -0.665 0.249 1.00 90.06 91 ALA A CA 1
ATOM 701 C C . ALA A 1 91 ? 4.031 -1.560 -0.367 1.00 90.06 91 ALA A C 1
ATOM 703 O O . ALA A 1 91 ? 5.220 -1.332 -0.139 1.00 90.06 91 ALA A O 1
ATOM 704 N N . GLY A 1 92 ? 3.591 -2.528 -1.162 1.00 90.94 92 GLY A N 1
ATOM 705 C CA . GLY A 1 92 ? 4.443 -3.422 -1.931 1.00 90.94 92 GLY A CA 1
ATOM 706 C C . GLY A 1 92 ? 4.143 -3.288 -3.419 1.00 90.94 92 GLY A C 1
ATOM 707 O O . GLY A 1 92 ? 2.985 -3.256 -3.833 1.00 90.94 92 GLY A O 1
ATOM 708 N N . VAL A 1 93 ? 5.190 -3.200 -4.230 1.00 88.81 93 VAL A N 1
ATOM 709 C CA . VAL A 1 93 ? 5.141 -3.276 -5.690 1.00 88.81 93 VAL A CA 1
ATOM 710 C C . VAL A 1 93 ? 5.440 -4.710 -6.068 1.00 88.81 93 VAL A C 1
ATOM 712 O O . VAL A 1 93 ? 6.479 -5.242 -5.684 1.00 88.81 93 VAL A O 1
ATOM 715 N N . PHE A 1 94 ? 4.560 -5.318 -6.843 1.00 89.06 94 PHE A N 1
ATOM 716 C CA . PHE A 1 94 ? 4.648 -6.710 -7.237 1.00 89.06 94 PHE A CA 1
ATOM 717 C C . PHE A 1 94 ? 4.770 -6.822 -8.750 1.00 89.06 94 PHE A C 1
ATOM 719 O O . PHE A 1 94 ? 4.118 -6.100 -9.505 1.00 89.06 94 PHE A O 1
ATOM 726 N N . LEU A 1 95 ? 5.615 -7.753 -9.17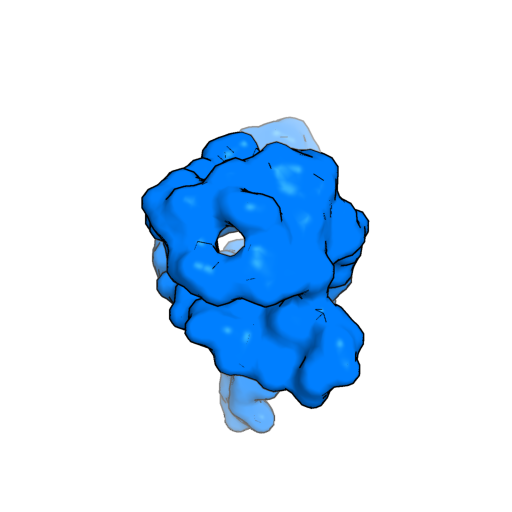5 1.00 84.62 95 LEU A N 1
ATOM 727 C CA . LEU A 1 95 ? 5.742 -8.182 -10.560 1.00 84.62 95 LEU A CA 1
ATOM 728 C C . LEU A 1 95 ? 5.157 -9.585 -10.685 1.00 84.62 95 LEU A C 1
ATOM 730 O O . LEU A 1 95 ? 5.393 -10.442 -9.827 1.00 84.62 95 LEU A O 1
ATOM 734 N N . PHE A 1 96 ? 4.398 -9.808 -11.754 1.00 75.94 96 PHE A N 1
ATOM 735 C CA . PHE A 1 96 ? 3.980 -11.142 -12.153 1.00 75.94 96 PHE A CA 1
ATOM 736 C C . PHE A 1 96 ? 4.942 -11.651 -13.226 1.00 75.94 96 PHE A C 1
ATOM 738 O O . PHE A 1 96 ? 5.027 -11.067 -14.301 1.00 75.94 96 PHE A O 1
ATOM 745 N N . ASP A 1 97 ? 5.682 -12.720 -12.937 1.00 73.75 97 ASP A N 1
ATOM 746 C CA . ASP A 1 97 ? 6.534 -13.394 -13.918 1.00 73.75 97 ASP A CA 1
ATOM 747 C C . ASP A 1 97 ? 6.141 -14.877 -14.060 1.00 73.75 97 ASP A C 1
ATOM 749 O O . ASP A 1 97 ? 5.249 -15.384 -13.376 1.00 73.75 97 ASP A O 1
ATOM 753 N N . SER A 1 98 ? 6.811 -15.607 -14.956 1.00 74.06 98 SER A N 1
ATOM 754 C CA . SER A 1 98 ? 6.550 -17.035 -15.193 1.00 74.06 98 SER A CA 1
ATOM 755 C C . SER A 1 98 ? 6.801 -17.942 -13.977 1.00 74.06 98 SER A C 1
ATOM 757 O O . SER A 1 98 ? 6.468 -19.123 -14.020 1.00 74.06 98 SER A O 1
ATOM 759 N N . SER A 1 99 ? 7.415 -17.425 -12.911 1.00 77.94 99 SER A N 1
ATOM 760 C CA . SER A 1 99 ? 7.670 -18.117 -11.643 1.00 77.94 99 SER A CA 1
ATOM 761 C C . SER A 1 99 ? 6.730 -17.689 -10.508 1.00 77.94 99 SER A C 1
ATOM 763 O O . SER A 1 99 ? 6.845 -18.216 -9.401 1.00 77.94 99 SER A O 1
ATOM 765 N N . GLY A 1 100 ? 5.787 -16.778 -10.777 1.00 80.25 100 GLY A N 1
ATOM 766 C CA . GLY A 1 100 ? 4.749 -16.337 -9.850 1.00 80.25 100 GLY A CA 1
ATOM 767 C C . GLY A 1 100 ? 4.824 -14.850 -9.501 1.00 80.25 100 GLY A C 1
ATOM 768 O O . GLY A 1 100 ? 5.463 -14.046 -10.178 1.00 80.25 100 GLY A O 1
ATOM 769 N N . THR A 1 101 ? 4.131 -14.474 -8.427 1.00 83.19 101 THR A N 1
ATOM 770 C CA . THR A 1 101 ? 4.122 -13.103 -7.908 1.00 83.19 101 THR A CA 1
ATOM 771 C C . THR A 1 101 ? 5.303 -12.885 -6.973 1.00 83.19 101 THR A C 1
ATOM 773 O O . THR A 1 101 ? 5.448 -13.604 -5.984 1.00 83.19 101 THR A O 1
ATOM 776 N N . LYS A 1 102 ? 6.119 -11.863 -7.242 1.00 82.88 102 LYS A N 1
ATOM 777 C CA . LYS A 1 102 ? 7.216 -11.458 -6.354 1.00 82.88 102 LYS A CA 1
ATOM 778 C C . LYS A 1 102 ? 7.111 -9.991 -5.995 1.00 82.88 102 LYS A C 1
ATOM 780 O O . LYS A 1 102 ? 6.843 -9.155 -6.857 1.00 82.88 102 LYS A O 1
ATOM 785 N N . GLU A 1 103 ? 7.364 -9.689 -4.727 1.00 85.56 103 GLU A N 1
ATOM 786 C CA . GLU A 1 103 ? 7.530 -8.312 -4.286 1.00 85.56 103 GLU A CA 1
ATOM 787 C C . GLU A 1 103 ? 8.868 -7.783 -4.800 1.00 85.56 103 GLU A C 1
ATOM 789 O O . GLU A 1 103 ? 9.937 -8.328 -4.524 1.00 85.56 103 GLU A O 1
ATOM 794 N N . PHE A 1 104 ? 8.784 -6.728 -5.592 1.00 81.00 104 PHE A N 1
ATOM 795 C CA . PHE A 1 104 ? 9.916 -6.037 -6.174 1.00 81.00 104 PHE A CA 1
ATOM 796 C C . PHE A 1 104 ? 10.454 -4.950 -5.237 1.00 81.00 104 PHE A C 1
ATOM 798 O O . PHE A 1 104 ? 11.667 -4.807 -5.077 1.00 81.00 104 PHE A O 1
ATOM 805 N N . ALA A 1 105 ? 9.558 -4.176 -4.625 1.00 84.56 105 ALA A N 1
ATOM 806 C CA . ALA A 1 105 ? 9.911 -3.092 -3.721 1.00 84.56 105 ALA A CA 1
ATOM 807 C C . ALA A 1 105 ? 8.812 -2.889 -2.679 1.00 84.56 105 ALA A C 1
ATOM 809 O O . ALA A 1 105 ? 7.645 -2.784 -3.042 1.00 84.56 105 ALA A O 1
ATOM 810 N N . GLY A 1 106 ? 9.207 -2.758 -1.415 1.00 88.50 106 GLY A N 1
ATOM 811 C CA . GLY A 1 106 ? 8.309 -2.583 -0.277 1.00 88.50 106 GLY A CA 1
ATOM 812 C C . GLY A 1 106 ? 8.693 -1.386 0.584 1.00 88.50 106 GLY A C 1
ATOM 813 O O . GLY A 1 106 ? 9.867 -1.019 0.673 1.00 88.50 106 GLY A O 1
ATOM 814 N N . LEU A 1 107 ? 7.712 -0.757 1.228 1.00 89.38 107 LEU A N 1
ATOM 815 C CA . LEU A 1 107 ? 7.917 0.324 2.190 1.00 89.38 107 LEU A CA 1
ATOM 816 C C . LEU A 1 107 ? 6.828 0.258 3.251 1.00 89.38 107 LEU A C 1
ATOM 818 O O . LEU A 1 107 ? 5.638 0.274 2.943 1.00 89.38 107 LEU A O 1
ATOM 822 N N . ASN A 1 108 ? 7.260 0.268 4.507 1.00 88.75 108 ASN A N 1
ATOM 823 C CA . ASN A 1 108 ? 6.376 0.468 5.643 1.00 88.75 108 ASN A CA 1
ATOM 824 C C . ASN A 1 108 ? 6.306 1.958 5.973 1.00 88.75 108 ASN A C 1
ATOM 826 O O . ASN A 1 108 ? 7.326 2.652 5.996 1.00 88.75 108 ASN A O 1
ATOM 830 N N . SER A 1 109 ? 5.107 2.447 6.249 1.00 86.62 109 SER A N 1
ATOM 831 C CA . SER A 1 109 ? 4.889 3.803 6.718 1.00 86.62 109 SER A CA 1
ATOM 832 C C . SER A 1 109 ? 5.274 3.960 8.186 1.00 86.62 109 SER A C 1
ATOM 834 O O . SER A 1 109 ? 5.399 2.992 8.941 1.00 86.62 109 SER A O 1
ATOM 836 N N . ASN A 1 110 ? 5.350 5.215 8.631 1.00 87.50 110 ASN A N 1
ATOM 837 C CA . ASN A 1 110 ? 5.242 5.508 10.056 1.00 87.50 110 ASN A CA 1
ATOM 838 C C . ASN A 1 110 ? 3.876 5.052 10.589 1.00 87.50 110 ASN A C 1
ATOM 840 O O . ASN A 1 110 ? 2.891 4.997 9.845 1.00 87.50 110 ASN A O 1
ATOM 844 N N . LYS A 1 111 ? 3.826 4.751 11.888 1.00 92.19 111 LYS A N 1
ATOM 845 C CA . LYS A 1 111 ? 2.576 4.443 12.586 1.00 92.19 111 LYS A CA 1
ATOM 846 C C . LYS A 1 111 ? 1.679 5.677 12.704 1.00 92.19 111 LYS A C 1
ATOM 848 O O . LYS A 1 111 ? 2.187 6.796 12.800 1.00 92.19 111 LYS A O 1
ATOM 853 N N . PHE A 1 112 ? 0.376 5.450 12.785 1.00 92.19 112 PHE A N 1
ATOM 854 C CA . PHE A 1 112 ? -0.627 6.479 13.040 1.00 92.19 112 PHE A CA 1
ATOM 855 C C . PHE A 1 112 ? -1.716 5.976 13.984 1.00 92.19 112 PHE A C 1
ATOM 857 O O . PHE A 1 112 ? -1.911 4.771 14.125 1.00 92.19 112 PHE A O 1
ATOM 864 N N . GLU A 1 113 ? -2.397 6.896 14.658 1.00 94.19 113 GLU A N 1
ATOM 865 C CA . GLU A 1 113 ? -3.473 6.584 15.604 1.00 94.19 113 GLU A CA 1
ATOM 866 C C . GLU A 1 113 ? -4.843 6.929 15.008 1.00 94.19 113 GLU A C 1
ATOM 868 O O . GLU A 1 113 ? -5.027 8.006 14.435 1.00 94.19 113 GLU A O 1
ATOM 873 N N . VAL A 1 114 ? -5.802 6.026 15.191 1.00 93.94 114 VAL A N 1
ATOM 874 C CA . VAL A 1 114 ? -7.230 6.254 14.955 1.00 93.94 114 VAL A CA 1
ATOM 875 C C . VAL A 1 114 ? -7.912 6.406 16.315 1.00 93.94 114 VAL A C 1
ATOM 877 O O . VAL A 1 114 ? -7.713 5.548 17.178 1.00 93.94 114 VAL A O 1
ATOM 880 N N . TYR A 1 115 ? -8.684 7.481 16.516 1.00 93.75 115 TYR A N 1
ATOM 881 C CA . TYR A 1 115 ? -9.356 7.803 17.787 1.00 93.75 115 TYR A CA 1
ATOM 882 C C . TYR A 1 115 ? -10.867 8.022 17.655 1.00 93.75 115 TYR A C 1
ATOM 884 O O . TYR A 1 115 ? -11.335 8.397 16.555 1.00 93.75 115 TYR A O 1
#

Organism: NCBI:txid2587410

Secondary structure (DSSP, 8-state):
------SEE-TT-B-SSPPEEEEEEETT-GGGGGGGGEEEEEEEEETTT--EEEEEEE-SPEEEEETTEEEEEEE-PPPB--S-EEEEEEEEEEEEETTEEEEEEEEEPPPEEE-

pLDDT: mean 86.32, std 5.66, range [69.69, 95.19]

Solvent-accessible surface area (backbone atoms only — not comparable to full-atom values): 6411 Å² total; per-residue (Å²): 106,59,54,75,70,54,67,63,46,54,41,64,42,64,46,65,68,44,62,43,43,44,44,79,39,58,65,85,44,73,64,66,80,44,44,77,52,31,35,34,41,39,35,34,28,38,64,87,80,67,43,77,77,46,76,48,76,36,66,71,48,53,75,47,76,59,90,68,34,31,36,41,34,42,75,54,76,63,53,67,46,72,65,64,46,48,30,35,40,38,40,34,34,31,38,66,52,101,90,43,81,41,80,75,48,74,48,74,30,66,66,24,38,31,83

Sequence (115 aa):
MRVQPPSRVPKGTALTPAPEVTVEFASNDHRVQQAGEMFVAVIVYNLSDKTPVETLTATGPRVRRIGDSTYVDFTFPTIRIDDPGIYGIHAGVFLFDSSGTKEFAGLNSNKFEVY